Protein AF-A0A370K0N0-F1 (afdb_monomer_lite)

Secondary structure (DSSP, 8-state):
--------------SS------TT---EEEEEEEEEEETTEEEEEEEEEEPTTPPPEEEEEEEESSS--EEEEEEEPP--TTS-TTTS--EEEEEEESS---SEEEEEEEEEETT--EEEEEEEEEEEEE-

Foldseek 3Di:
DDDDDDDDDDDDDDDDDPPPPPPFWFAWDKAWDDWAADPQEIKFKIKIFTFEQGAWWWFQWFDKDPDDIDGFTDTQHHHYPPDDRVRGDIDMTMDGDNYPPPKIWTQWTWIAGPVGDIDIGGDPDTHTRDD

Structure (mmCIF, N/CA/C/O backbone):
data_AF-A0A370K0N0-F1
#
_entry.id   AF-A0A370K0N0-F1
#
loop_
_atom_site.group_PDB
_atom_site.id
_atom_site.type_symbol
_atom_site.label_atom_id
_atom_site.label_alt_id
_atom_site.label_comp_id
_atom_site.label_asym_id
_atom_site.label_entity_id
_atom_site.label_seq_id
_atom_site.pdbx_PDB_ins_code
_atom_site.Cartn_x
_atom_site.Cartn_y
_atom_site.Cartn_z
_atom_site.occupancy
_atom_site.B_iso_or_equiv
_atom_site.auth_seq_id
_atom_site.auth_comp_id
_atom_site.auth_asym_id
_atom_site.auth_atom_id
_atom_site.pdbx_PDB_model_num
ATOM 1 N N . MET A 1 1 ? 42.669 -14.061 -37.998 1.00 47.19 1 MET A N 1
ATOM 2 C CA . MET A 1 1 ? 41.531 -13.118 -37.907 1.00 47.19 1 MET A CA 1
ATOM 3 C C . MET A 1 1 ? 40.237 -13.916 -37.769 1.00 47.19 1 MET A C 1
ATOM 5 O O . MET A 1 1 ? 39.821 -14.576 -38.711 1.00 47.19 1 MET A O 1
ATOM 9 N N . ARG A 1 2 ? 39.720 -13.989 -36.538 1.00 34.69 2 ARG A N 1
ATOM 10 C CA . ARG A 1 2 ? 38.525 -14.717 -36.043 1.00 34.69 2 ARG A CA 1
ATOM 11 C C . ARG A 1 2 ? 38.542 -14.438 -34.521 1.00 34.69 2 ARG A C 1
ATOM 13 O O . ARG A 1 2 ? 39.624 -14.527 -33.961 1.00 34.69 2 ARG A O 1
ATOM 20 N N . LYS A 1 3 ? 37.497 -14.077 -33.778 1.00 36.47 3 LYS A N 1
ATOM 21 C CA . LYS A 1 3 ? 36.042 -14.181 -33.919 1.00 36.47 3 LYS A CA 1
ATOM 22 C C . LYS A 1 3 ? 35.394 -13.000 -33.172 1.00 36.47 3 LYS A C 1
ATOM 24 O O . LYS A 1 3 ? 35.907 -12.580 -32.142 1.00 36.47 3 LYS A O 1
ATOM 29 N N . LEU A 1 4 ? 34.254 -12.539 -33.683 1.00 48.91 4 LEU A N 1
ATOM 30 C CA . LEU A 1 4 ? 33.235 -11.794 -32.943 1.00 48.91 4 LEU A CA 1
ATOM 31 C C . LEU A 1 4 ? 32.845 -12.610 -31.695 1.00 48.91 4 LEU A C 1
ATOM 33 O O . LEU A 1 4 ? 32.495 -13.782 -31.847 1.00 48.91 4 LEU A O 1
ATOM 37 N N . VAL A 1 5 ? 32.900 -12.032 -30.493 1.00 39.41 5 VAL A N 1
ATOM 38 C CA . VAL A 1 5 ? 32.314 -12.646 -29.290 1.00 39.41 5 VAL A CA 1
ATOM 39 C C . VAL A 1 5 ? 31.590 -11.568 -28.490 1.00 39.41 5 VAL A C 1
ATOM 41 O O . VAL A 1 5 ? 32.185 -10.841 -27.703 1.00 39.41 5 VAL A O 1
ATOM 44 N N . LEU A 1 6 ? 30.285 -11.478 -28.740 1.00 45.25 6 LEU A N 1
ATOM 45 C CA . LEU A 1 6 ? 29.301 -10.977 -27.789 1.00 45.25 6 LEU A CA 1
ATOM 46 C C . LEU A 1 6 ? 28.948 -12.145 -26.847 1.00 45.25 6 LEU A C 1
ATOM 48 O O . LEU A 1 6 ? 28.667 -13.241 -27.340 1.00 45.25 6 LEU A O 1
ATOM 52 N N . PRO A 1 7 ? 28.934 -11.928 -25.526 1.00 47.03 7 PRO A N 1
ATOM 53 C CA . PRO A 1 7 ? 27.857 -12.464 -24.689 1.00 47.03 7 PRO A CA 1
ATOM 54 C C . PRO A 1 7 ? 27.370 -11.360 -23.727 1.00 47.03 7 PRO A C 1
ATOM 56 O O . PRO A 1 7 ? 28.162 -10.680 -23.088 1.00 47.03 7 PRO A O 1
ATOM 59 N N . VAL A 1 8 ? 26.094 -10.973 -23.732 1.00 40.56 8 VAL A N 1
ATOM 60 C CA . VAL A 1 8 ? 24.978 -11.672 -23.070 1.00 40.56 8 VAL A CA 1
ATOM 61 C C . VAL A 1 8 ? 25.266 -11.925 -21.582 1.00 40.56 8 VAL A C 1
ATOM 63 O O . VAL A 1 8 ? 25.986 -12.847 -21.229 1.00 40.56 8 VAL A O 1
ATOM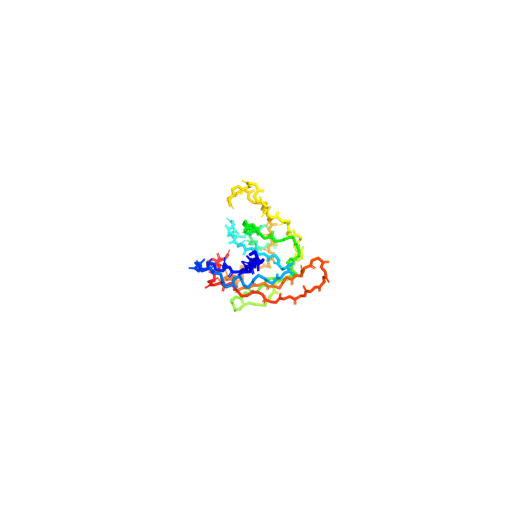 66 N N . LEU A 1 9 ? 24.591 -11.116 -20.756 1.00 44.44 9 LEU A N 1
ATOM 67 C CA . LEU A 1 9 ? 23.957 -11.502 -19.491 1.00 44.44 9 LEU A CA 1
ATOM 68 C C . LEU A 1 9 ? 24.867 -11.936 -18.320 1.00 44.44 9 LEU A C 1
ATOM 70 O O . LEU A 1 9 ? 25.224 -13.097 -18.166 1.00 44.44 9 LEU A O 1
ATOM 74 N N . ALA A 1 10 ? 25.083 -11.002 -17.397 1.00 42.78 10 ALA A N 1
ATOM 75 C CA . ALA A 1 10 ? 25.268 -11.267 -15.969 1.00 42.78 10 ALA A CA 1
ATOM 76 C C . ALA A 1 10 ? 24.500 -10.141 -15.251 1.00 42.78 10 ALA A C 1
ATOM 78 O O . ALA A 1 10 ? 24.944 -9.000 -15.253 1.00 42.78 10 ALA A O 1
ATOM 79 N N . ILE A 1 11 ? 23.234 -10.297 -14.843 1.00 47.62 11 ILE A N 1
ATOM 80 C CA . ILE A 1 11 ? 22.757 -11.145 -13.736 1.00 47.62 11 ILE A CA 1
ATOM 81 C C . ILE A 1 11 ? 23.831 -11.272 -12.655 1.00 47.62 11 ILE A C 1
ATOM 83 O O . ILE A 1 11 ? 24.513 -12.281 -12.522 1.00 47.62 11 ILE A O 1
ATOM 87 N N . VAL A 1 12 ? 23.959 -10.194 -11.892 1.00 46.22 12 VAL A N 1
ATOM 88 C CA . VAL A 1 12 ? 24.478 -10.201 -10.525 1.00 46.22 12 VAL A CA 1
ATOM 89 C C . VAL A 1 12 ? 23.247 -9.856 -9.674 1.00 46.22 12 VAL A C 1
ATOM 91 O O . VAL A 1 12 ? 22.763 -8.732 -9.727 1.00 46.22 12 VAL A O 1
ATOM 94 N N . LEU A 1 13 ? 22.485 -10.853 -9.203 1.00 36.78 13 LEU A N 1
ATOM 95 C CA . LEU A 1 13 ? 22.615 -11.435 -7.855 1.00 36.78 13 LEU A CA 1
ATOM 96 C C . LEU A 1 13 ? 22.675 -10.305 -6.814 1.00 36.78 13 LEU A C 1
ATOM 98 O O . LEU A 1 13 ? 23.681 -9.628 -6.684 1.00 36.78 13 LEU A O 1
ATOM 102 N N . GLY A 1 14 ? 21.614 -9.991 -6.085 1.00 42.44 14 GLY A N 1
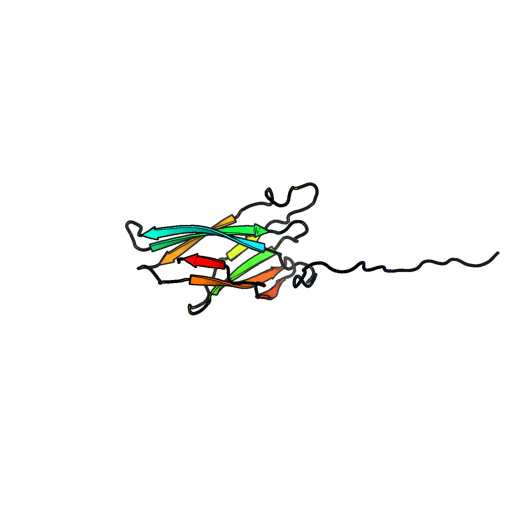ATOM 103 C CA . GLY A 1 14 ? 20.856 -10.933 -5.275 1.00 42.44 14 GLY A CA 1
ATOM 104 C C . GLY A 1 14 ? 20.760 -10.325 -3.881 1.00 42.44 14 GLY A C 1
ATOM 105 O O . GLY A 1 14 ? 21.542 -10.646 -2.996 1.00 42.44 14 GLY A O 1
ATOM 106 N N . GLY A 1 15 ? 19.827 -9.393 -3.717 1.00 31.48 15 GLY A N 1
ATOM 107 C CA . GLY A 1 15 ? 19.537 -8.753 -2.443 1.00 31.48 15 GLY A CA 1
ATOM 108 C C . GLY A 1 15 ? 18.086 -8.304 -2.441 1.00 31.48 15 GLY A C 1
ATOM 109 O O . GLY A 1 15 ? 17.772 -7.236 -2.946 1.00 31.48 15 GLY A O 1
ATOM 110 N N . CYS A 1 16 ? 17.208 -9.154 -1.909 1.00 38.94 16 CYS A N 1
ATOM 111 C CA . CYS A 1 16 ? 15.831 -8.822 -1.537 1.00 38.94 16 CYS A CA 1
ATOM 112 C C . CYS A 1 16 ? 14.942 -8.289 -2.677 1.00 38.94 16 CYS A C 1
ATOM 114 O O . CYS A 1 16 ? 14.580 -7.117 -2.705 1.00 38.94 16 CYS A O 1
ATOM 116 N N . SER A 1 17 ? 14.509 -9.142 -3.605 1.00 38.78 17 SER A N 1
ATOM 117 C CA . SER A 1 17 ? 13.400 -8.786 -4.500 1.00 38.78 17 SER A CA 1
ATOM 118 C C . SER A 1 17 ? 12.478 -9.975 -4.727 1.00 38.78 17 SER A C 1
ATOM 120 O O . SER A 1 17 ? 12.582 -10.694 -5.710 1.00 38.78 17 SER A O 1
ATOM 122 N N . ASN A 1 18 ? 11.505 -10.121 -3.823 1.00 37.53 18 ASN A N 1
ATOM 123 C CA . ASN A 1 18 ? 10.206 -10.698 -4.187 1.00 37.53 18 ASN A CA 1
ATOM 124 C C . ASN A 1 18 ? 9.436 -9.778 -5.164 1.00 37.53 18 ASN A C 1
ATOM 126 O O . ASN A 1 18 ? 8.356 -10.131 -5.624 1.00 37.53 18 ASN A O 1
ATOM 130 N N . PHE A 1 19 ? 10.005 -8.620 -5.522 1.00 45.09 19 PHE A N 1
ATOM 131 C CA . PHE A 1 19 ? 9.704 -7.925 -6.763 1.00 45.09 19 PHE A CA 1
ATOM 132 C C . PHE A 1 19 ? 10.258 -8.742 -7.925 1.00 45.09 19 PHE A C 1
ATOM 134 O O . PHE A 1 19 ? 11.339 -8.479 -8.448 1.00 45.09 19 PHE A O 1
ATOM 141 N N . VAL A 1 20 ? 9.495 -9.754 -8.339 1.00 44.06 20 VAL A N 1
ATOM 142 C CA . VAL A 1 20 ? 9.513 -10.167 -9.742 1.00 44.06 20 VAL A CA 1
ATOM 143 C C . VAL A 1 20 ? 9.455 -8.866 -10.538 1.00 44.06 20 VAL A C 1
ATOM 145 O O . VAL A 1 20 ? 8.584 -8.035 -10.277 1.00 44.06 20 VAL A O 1
ATOM 148 N N . ALA A 1 21 ? 10.416 -8.645 -11.433 1.00 45.62 21 ALA A N 1
ATOM 149 C CA . ALA A 1 21 ? 10.364 -7.572 -12.415 1.00 45.62 21 ALA A CA 1
ATOM 150 C C . ALA A 1 21 ? 9.195 -7.865 -13.373 1.00 45.62 21 ALA A C 1
ATOM 152 O O . ALA A 1 21 ? 9.391 -8.238 -14.526 1.00 45.62 21 ALA A O 1
ATOM 153 N N . ASP A 1 22 ? 7.970 -7.812 -12.853 1.00 53.53 22 ASP A N 1
ATOM 154 C CA . ASP A 1 22 ? 6.744 -8.025 -13.595 1.00 53.53 22 ASP A CA 1
ATOM 155 C C . ASP A 1 22 ? 6.526 -6.712 -14.340 1.00 53.53 22 ASP A C 1
ATOM 157 O O . ASP A 1 22 ? 6.189 -5.676 -13.758 1.00 53.53 22 ASP A O 1
ATOM 161 N N . ILE A 1 23 ? 6.908 -6.733 -15.615 1.00 63.22 23 ILE A N 1
ATOM 162 C CA . ILE A 1 23 ? 7.051 -5.552 -16.461 1.00 63.22 23 ILE A CA 1
ATOM 163 C C . ILE A 1 23 ? 5.750 -4.743 -16.404 1.00 63.22 23 ILE A C 1
ATOM 165 O O . ILE A 1 23 ? 4.715 -5.155 -16.923 1.00 63.22 23 ILE A O 1
ATOM 169 N N . GLY A 1 24 ? 5.823 -3.572 -15.769 1.00 78.19 24 GLY A N 1
ATOM 170 C CA . GLY A 1 24 ? 4.736 -2.599 -15.707 1.00 78.19 24 GLY A CA 1
ATOM 171 C C . GLY A 1 24 ? 3.840 -2.650 -14.466 1.00 78.19 24 GLY A C 1
ATOM 172 O O . GLY A 1 24 ? 2.966 -1.793 -14.370 1.00 78.19 24 GLY A O 1
ATOM 173 N N . ILE A 1 25 ? 4.017 -3.581 -13.521 1.00 92.44 25 ILE A N 1
ATOM 174 C CA . ILE A 1 25 ? 3.271 -3.541 -12.249 1.00 92.44 25 ILE A CA 1
ATOM 175 C C . ILE A 1 25 ? 3.997 -2.613 -11.264 1.00 92.44 25 ILE A C 1
ATOM 177 O O . ILE A 1 25 ? 5.187 -2.819 -11.019 1.00 92.44 25 ILE A O 1
ATOM 181 N N . PRO A 1 26 ? 3.325 -1.597 -10.692 1.00 92.62 26 PRO A N 1
ATOM 182 C CA . PRO A 1 26 ? 3.970 -0.663 -9.781 1.00 92.62 26 PRO A CA 1
ATOM 183 C C . PRO A 1 26 ? 4.390 -1.343 -8.475 1.00 92.62 26 PRO A C 1
ATOM 185 O O . PRO A 1 26 ? 3.602 -2.032 -7.823 1.00 92.62 26 PRO A O 1
ATOM 188 N N . SER A 1 27 ? 5.628 -1.075 -8.074 1.00 93.19 27 SER A N 1
ATOM 189 C CA . SER A 1 27 ? 6.227 -1.466 -6.808 1.00 93.19 27 SER A CA 1
ATOM 190 C C . SER A 1 27 ? 5.979 -0.410 -5.752 1.00 93.19 27 SER A C 1
ATOM 192 O O . SER A 1 27 ? 6.548 0.672 -5.856 1.00 93.19 27 SER A O 1
ATOM 194 N N . VAL A 1 28 ? 5.229 -0.709 -4.690 1.00 95.38 28 VAL A N 1
ATOM 195 C CA . VAL A 1 28 ? 4.981 0.281 -3.627 1.00 95.38 28 VAL A CA 1
ATOM 196 C C . VAL A 1 28 ? 5.294 -0.208 -2.221 1.00 95.38 28 VAL A C 1
ATOM 198 O O . VAL A 1 28 ? 5.210 -1.400 -1.921 1.00 95.38 28 VAL A O 1
ATOM 201 N N . ARG A 1 29 ? 5.581 0.757 -1.348 1.00 95.12 29 ARG A N 1
ATOM 202 C CA . ARG A 1 29 ? 5.502 0.633 0.108 1.00 95.12 29 ARG A CA 1
ATOM 203 C C . ARG A 1 29 ? 4.324 1.439 0.643 1.00 95.12 29 ARG A C 1
ATOM 205 O O . ARG A 1 29 ? 3.945 2.457 0.060 1.00 95.12 29 ARG A O 1
ATOM 212 N N . PHE A 1 30 ? 3.790 0.986 1.770 1.00 96.88 30 PHE A N 1
ATOM 213 C CA . PHE A 1 30 ? 2.731 1.664 2.508 1.00 96.88 30 PHE A CA 1
ATOM 214 C C . PHE A 1 30 ? 3.314 2.246 3.792 1.00 96.88 30 PHE A C 1
ATOM 216 O O . PHE A 1 30 ? 4.011 1.536 4.516 1.00 96.88 30 PHE A O 1
ATOM 223 N N . ASN A 1 31 ? 3.025 3.514 4.076 1.00 96.00 31 ASN A N 1
ATOM 224 C CA . ASN A 1 31 ? 3.457 4.179 5.303 1.00 96.00 31 ASN A CA 1
ATOM 225 C C . ASN A 1 31 ? 2.213 4.630 6.084 1.00 96.00 31 ASN A C 1
ATOM 227 O O . ASN A 1 31 ? 1.482 5.489 5.588 1.00 96.00 31 ASN A O 1
ATOM 231 N N . PRO A 1 32 ? 1.937 4.074 7.272 1.00 96.38 32 PRO A N 1
ATOM 232 C CA . PRO A 1 32 ? 0.868 4.569 8.135 1.00 96.38 32 PRO A CA 1
ATOM 233 C C . PRO A 1 32 ? 1.115 6.036 8.503 1.00 96.38 32 PRO A C 1
ATOM 235 O O . PRO A 1 32 ? 2.252 6.411 8.789 1.00 96.38 32 PRO A O 1
ATOM 238 N N . VAL A 1 33 ? 0.065 6.858 8.501 1.00 97.50 33 VAL A N 1
ATOM 239 C CA . VAL A 1 33 ? 0.148 8.279 8.883 1.00 97.50 33 VAL A CA 1
ATOM 240 C C . VAL A 1 33 ? -0.619 8.519 10.174 1.00 97.50 33 VAL A C 1
ATOM 242 O O . VAL A 1 33 ? -0.054 9.011 11.147 1.00 97.50 33 VAL A O 1
ATOM 245 N N . SER A 1 34 ? -1.901 8.162 10.195 1.00 97.38 34 SER A N 1
ATOM 246 C CA . SER A 1 34 ? -2.755 8.330 11.367 1.00 97.38 34 SER A CA 1
ATOM 247 C C . SER A 1 34 ? -3.938 7.369 11.329 1.00 97.38 34 SER A C 1
ATOM 249 O O . SER A 1 34 ? -4.372 6.932 10.268 1.00 97.38 34 SER A O 1
ATOM 251 N N . ALA A 1 35 ? -4.471 7.055 12.503 1.00 96.75 35 ALA A N 1
ATOM 252 C CA . ALA A 1 35 ? -5.725 6.340 12.666 1.00 96.75 35 ALA A CA 1
ATOM 253 C C . ALA A 1 35 ? -6.449 6.931 13.876 1.00 96.75 35 ALA A C 1
ATOM 255 O O . ALA A 1 35 ? -5.829 7.139 14.924 1.00 96.75 35 ALA A O 1
ATOM 256 N N . GLY A 1 36 ? -7.730 7.260 13.739 1.00 96.62 36 GLY A N 1
ATOM 257 C CA . GLY A 1 36 ? -8.450 7.889 14.837 1.00 96.62 36 GLY A CA 1
ATOM 258 C C . GLY A 1 36 ? -9.916 8.205 14.562 1.00 96.62 36 GLY A C 1
ATOM 259 O O . GLY A 1 36 ? -10.376 8.147 13.420 1.00 96.62 36 GLY A O 1
ATOM 260 N N . PRO A 1 37 ? -10.665 8.540 15.627 1.00 96.19 37 PRO A N 1
ATOM 261 C CA . PRO A 1 37 ? -12.049 8.963 15.503 1.00 96.19 37 PRO A CA 1
ATOM 262 C C . PRO A 1 37 ? -12.151 10.322 14.801 1.00 96.19 37 PRO A C 1
ATOM 264 O O . PRO A 1 37 ? -11.311 11.204 14.988 1.00 96.19 37 PRO A O 1
ATOM 267 N N . THR A 1 38 ? -13.230 10.505 14.049 1.00 95.75 38 THR A N 1
ATOM 268 C CA . THR A 1 38 ? -13.625 11.779 13.440 1.00 95.75 38 THR A CA 1
ATOM 269 C C . THR A 1 38 ? -15.014 12.186 13.925 1.00 95.75 38 THR A C 1
ATOM 271 O O . THR A 1 38 ? -15.663 11.463 14.681 1.00 95.75 38 THR A O 1
ATOM 274 N N . SER A 1 39 ? -15.503 13.350 13.495 1.00 92.69 39 SER A N 1
ATOM 275 C CA . SER A 1 39 ? -16.862 13.804 13.823 1.00 92.69 39 SER A CA 1
ATOM 276 C C . SER A 1 39 ? -17.967 12.898 13.262 1.00 92.69 39 SER A C 1
ATOM 278 O O . SER A 1 39 ? -19.097 12.964 13.741 1.00 92.69 39 SER A O 1
ATOM 280 N N . SER A 1 40 ? -17.659 12.068 12.262 1.00 91.00 40 SER A N 1
ATOM 281 C CA . SER A 1 40 ? -18.616 11.219 11.541 1.00 91.00 40 SER A CA 1
ATOM 282 C C . SER A 1 40 ? -18.290 9.722 11.586 1.00 91.00 40 SER A C 1
ATOM 284 O O . SER A 1 40 ? -19.016 8.935 10.980 1.00 91.00 40 SER A O 1
ATOM 286 N N . GLY A 1 41 ? -17.234 9.308 12.293 1.00 95.06 41 GLY A N 1
ATOM 287 C CA . GLY A 1 41 ? -16.846 7.902 12.377 1.00 95.06 41 GLY A CA 1
ATOM 288 C C . GLY A 1 41 ? -15.384 7.712 12.763 1.00 95.06 41 GLY A C 1
ATOM 289 O O . GLY A 1 41 ? -14.928 8.206 13.794 1.00 95.06 41 GLY A O 1
ATOM 290 N N . TYR A 1 42 ? -14.658 6.955 11.946 1.00 96.38 42 TYR A N 1
ATOM 291 C CA . TYR A 1 42 ? -13.253 6.630 12.153 1.00 96.38 42 TYR A CA 1
ATOM 292 C C . TYR A 1 42 ? -12.496 6.679 10.826 1.00 96.38 42 TYR A C 1
ATOM 294 O O . TYR A 1 42 ? -12.977 6.163 9.815 1.00 96.38 42 TYR A O 1
ATOM 302 N N . GLU A 1 43 ? -11.311 7.279 10.829 1.00 96.69 43 GLU A N 1
ATOM 303 C CA . GLU A 1 43 ? -10.457 7.401 9.650 1.00 96.69 43 GLU A CA 1
ATOM 304 C C . GLU A 1 43 ? -9.108 6.736 9.874 1.00 96.69 43 GLU A C 1
ATOM 306 O O . GLU A 1 43 ? -8.513 6.837 10.948 1.00 96.69 43 GLU A O 1
ATOM 311 N N . ILE A 1 44 ? -8.618 6.080 8.826 1.00 96.50 44 ILE A N 1
ATOM 312 C CA . ILE A 1 44 ? -7.253 5.566 8.745 1.00 96.50 44 ILE A CA 1
ATOM 313 C C . ILE A 1 44 ? -6.597 6.190 7.521 1.00 96.50 44 ILE A C 1
ATOM 315 O O . ILE A 1 44 ? -7.060 5.998 6.395 1.00 96.50 44 ILE A O 1
ATOM 319 N N . VAL A 1 45 ? -5.508 6.917 7.744 1.00 97.25 45 VAL A N 1
ATOM 320 C CA . VAL A 1 45 ? -4.722 7.598 6.722 1.00 97.25 45 VAL A CA 1
ATOM 321 C C . VAL A 1 45 ? -3.377 6.900 6.570 1.00 97.25 45 VAL A C 1
ATOM 323 O O . VAL A 1 45 ? -2.656 6.665 7.543 1.00 97.25 45 VAL A O 1
ATOM 326 N N . PHE A 1 46 ? -3.011 6.601 5.330 1.00 97.06 46 PHE A N 1
ATOM 327 C CA . PHE A 1 46 ? -1.702 6.063 4.982 1.00 97.06 46 PHE A CA 1
ATOM 328 C C . PHE A 1 46 ? -1.213 6.637 3.653 1.00 97.06 46 PHE A C 1
ATOM 330 O O . PHE A 1 46 ? -1.989 7.117 2.827 1.00 97.06 46 PHE A O 1
ATOM 337 N N . GLU A 1 47 ? 0.092 6.577 3.432 1.00 97.44 47 GLU A N 1
ATOM 338 C CA . GLU A 1 47 ? 0.725 6.939 2.172 1.00 97.44 47 GLU A CA 1
ATOM 339 C C . GLU A 1 47 ? 1.082 5.692 1.375 1.00 97.44 47 GLU A C 1
ATOM 341 O O . GLU A 1 47 ? 1.561 4.695 1.915 1.00 97.44 47 GLU A O 1
ATOM 346 N N . ILE A 1 48 ? 0.912 5.793 0.066 1.00 97.31 48 ILE A N 1
ATOM 347 C CA . ILE A 1 48 ? 1.449 4.869 -0.920 1.00 97.31 48 ILE A CA 1
ATOM 348 C C . ILE A 1 48 ? 2.636 5.563 -1.574 1.00 97.31 48 ILE A C 1
ATOM 350 O O . ILE A 1 48 ? 2.493 6.672 -2.092 1.00 97.31 48 ILE A O 1
ATOM 354 N N . GLN A 1 49 ? 3.794 4.913 -1.567 1.00 96.31 49 GLN A N 1
ATOM 355 C CA . GLN A 1 49 ? 5.002 5.453 -2.178 1.00 96.31 49 GLN A CA 1
ATOM 356 C C . GLN A 1 49 ? 5.651 4.397 -3.079 1.00 96.31 49 GLN A C 1
ATOM 358 O O . GLN A 1 49 ? 5.910 3.288 -2.604 1.00 96.31 49 GLN A O 1
ATOM 363 N N . PRO A 1 50 ? 5.927 4.702 -4.359 1.00 95.62 50 PRO A N 1
ATOM 364 C CA . PRO A 1 50 ? 6.630 3.786 -5.231 1.00 95.62 50 PRO A CA 1
ATOM 365 C C . PRO A 1 50 ? 8.081 3.606 -4.780 1.00 95.62 50 PRO A C 1
ATOM 367 O O . PRO A 1 50 ? 8.708 4.529 -4.256 1.00 95.62 50 PRO A O 1
ATOM 370 N N . TYR A 1 51 ? 8.625 2.411 -4.988 1.00 93.81 51 TYR A N 1
ATOM 371 C CA . TYR A 1 51 ? 10.060 2.177 -4.848 1.00 93.81 51 TYR A CA 1
ATOM 372 C C . TYR A 1 51 ? 10.825 2.826 -6.008 1.00 93.81 51 TYR A C 1
ATOM 374 O O . TYR A 1 51 ? 10.299 2.974 -7.111 1.00 93.81 51 TYR A O 1
ATOM 382 N N . LEU A 1 52 ? 12.091 3.179 -5.777 1.00 91.56 52 LEU A N 1
ATOM 383 C CA . LEU A 1 52 ? 12.977 3.634 -6.847 1.00 91.56 52 LEU A CA 1
ATOM 384 C C . LEU A 1 52 ? 13.108 2.541 -7.922 1.00 91.56 52 LEU A C 1
ATOM 386 O O . LEU A 1 52 ? 13.349 1.379 -7.602 1.00 91.56 52 LEU A O 1
ATOM 390 N N . GLY A 1 53 ? 12.942 2.920 -9.186 1.00 89.50 53 GLY A N 1
ATOM 391 C CA . GLY A 1 53 ? 12.874 2.014 -10.333 1.00 89.50 53 GLY A CA 1
ATOM 392 C C . GLY A 1 53 ? 11.487 1.412 -10.587 1.00 89.50 53 GLY A C 1
ATOM 393 O O . GLY A 1 53 ? 11.332 0.662 -11.547 1.00 89.50 53 GLY A O 1
ATOM 394 N N . SER A 1 54 ? 10.478 1.725 -9.764 1.00 91.00 54 SER A N 1
ATOM 395 C CA . SER A 1 54 ? 9.103 1.279 -10.004 1.00 91.00 54 SER A CA 1
ATOM 396 C C . SER A 1 54 ? 8.540 1.915 -11.277 1.00 91.00 54 SER A C 1
ATOM 398 O O . SER A 1 54 ? 8.617 3.143 -11.414 1.00 91.00 54 SER A O 1
ATOM 400 N N . PRO A 1 55 ? 7.886 1.131 -12.156 1.00 91.00 55 PRO A N 1
ATOM 401 C CA . PRO A 1 55 ? 7.089 1.694 -13.235 1.00 91.00 55 PRO A CA 1
ATOM 402 C C . PRO A 1 55 ? 5.849 2.401 -12.671 1.00 91.00 55 PRO A C 1
ATOM 404 O O . PRO A 1 55 ? 5.474 2.218 -11.506 1.00 91.00 55 PRO A O 1
ATOM 407 N N . SER A 1 56 ? 5.196 3.189 -13.519 1.00 93.12 56 SER A N 1
ATOM 408 C CA . SER A 1 56 ? 3.875 3.745 -13.240 1.00 93.12 56 SER A CA 1
ATOM 409 C C . SER A 1 56 ? 2.766 2.708 -13.452 1.00 93.12 56 SER A C 1
ATOM 411 O O . SER A 1 56 ? 2.914 1.741 -14.204 1.00 93.12 56 SER A O 1
ATOM 413 N N . GLY A 1 57 ? 1.631 2.911 -12.787 1.00 94.50 57 GLY A N 1
ATOM 414 C CA . GLY A 1 57 ? 0.463 2.041 -12.902 1.00 94.50 57 GLY A CA 1
ATOM 415 C C . GLY A 1 57 ? -0.666 2.478 -11.981 1.00 94.50 57 GLY A C 1
ATOM 416 O O . GLY A 1 57 ? -0.751 3.641 -11.590 1.00 94.50 57 GLY A O 1
ATOM 417 N N . MET A 1 58 ? -1.538 1.546 -11.615 1.00 95.50 58 MET A N 1
ATOM 418 C CA . MET A 1 58 ? -2.653 1.797 -10.711 1.00 95.50 58 MET A CA 1
ATOM 419 C C . MET A 1 58 ? -2.737 0.720 -9.634 1.00 95.50 58 MET A C 1
ATOM 421 O O . MET A 1 58 ? -2.627 -0.463 -9.928 1.00 95.50 58 MET A O 1
ATOM 425 N N . ILE A 1 59 ? -2.989 1.109 -8.389 1.00 96.75 59 ILE A N 1
ATOM 426 C CA . ILE A 1 59 ? -3.440 0.200 -7.335 1.00 96.75 59 ILE A CA 1
ATOM 427 C C . ILE A 1 59 ? -4.958 0.246 -7.308 1.00 96.75 59 ILE A C 1
ATOM 429 O O . ILE A 1 59 ? -5.563 1.273 -7.005 1.00 96.75 59 ILE A O 1
ATOM 433 N N . LEU A 1 60 ? -5.576 -0.882 -7.623 1.00 96.94 60 LEU A N 1
ATOM 434 C CA . LEU A 1 60 ? -7.024 -1.027 -7.640 1.00 96.94 60 LEU A CA 1
ATOM 435 C C . LEU A 1 60 ? -7.556 -1.249 -6.225 1.00 96.94 60 LEU A C 1
ATOM 437 O O . LEU A 1 60 ? -8.555 -0.650 -5.831 1.00 96.94 60 LEU A O 1
ATOM 441 N N . GLN A 1 61 ? -6.859 -2.076 -5.447 1.00 97.12 61 GLN A N 1
ATOM 442 C CA . GLN A 1 61 ? -7.322 -2.567 -4.153 1.00 97.12 61 GLN A CA 1
ATOM 443 C C . GLN A 1 61 ? -6.147 -2.832 -3.212 1.00 97.12 61 GLN A C 1
ATOM 445 O O . GLN A 1 61 ? -5.072 -3.220 -3.662 1.00 97.12 61 GLN A O 1
ATOM 450 N N . VAL A 1 62 ? -6.373 -2.691 -1.909 1.00 97.19 62 VAL A N 1
ATOM 451 C CA . VAL A 1 62 ? -5.486 -3.191 -0.849 1.00 97.19 62 VAL A CA 1
ATOM 452 C C . VAL A 1 62 ? -6.141 -4.365 -0.129 1.00 97.19 62 VAL A C 1
ATOM 454 O O . VAL A 1 62 ? -7.349 -4.369 0.111 1.00 97.19 62 VAL A O 1
ATOM 457 N N . ASN A 1 63 ? -5.339 -5.369 0.202 1.00 97.06 63 ASN A N 1
ATOM 458 C CA . ASN A 1 63 ? -5.765 -6.569 0.911 1.00 97.06 63 ASN A CA 1
ATOM 459 C C . ASN A 1 63 ? -5.328 -6.459 2.372 1.00 97.06 63 ASN A C 1
ATOM 461 O O . ASN A 1 63 ? -4.170 -6.121 2.639 1.00 97.06 63 ASN A O 1
ATOM 465 N N . PHE A 1 64 ? -6.222 -6.787 3.305 1.00 96.00 64 PHE A N 1
ATOM 466 C CA . PHE A 1 64 ? -5.942 -6.717 4.738 1.00 96.00 64 PHE A CA 1
ATOM 467 C C . PHE A 1 64 ? -5.840 -8.094 5.391 1.00 96.00 64 PHE A C 1
ATOM 469 O O . PHE A 1 64 ? -6.402 -9.078 4.907 1.00 96.00 64 PHE A O 1
ATOM 476 N N . SER A 1 65 ? -5.170 -8.153 6.539 1.00 90.81 65 SER A N 1
ATOM 477 C CA . SER A 1 65 ? -5.263 -9.288 7.455 1.00 90.81 65 SER A CA 1
ATOM 478 C C . SER A 1 65 ? -6.599 -9.239 8.206 1.00 90.81 65 SER A C 1
ATOM 480 O O . SER A 1 65 ? -6.795 -8.375 9.055 1.00 90.81 65 SER A O 1
ATOM 482 N N . GLY A 1 66 ? -7.516 -10.163 7.915 1.00 76.00 66 GLY A N 1
ATOM 483 C CA . GLY A 1 66 ? -8.740 -10.348 8.711 1.00 76.00 66 GLY A CA 1
ATOM 484 C C . GLY A 1 66 ? -9.892 -9.373 8.434 1.00 76.00 66 GLY A C 1
ATOM 485 O O . GLY A 1 66 ? -10.913 -9.460 9.106 1.00 76.00 66 GLY A O 1
ATOM 486 N N . ALA A 1 67 ? -9.773 -8.500 7.430 1.00 87.94 67 ALA A N 1
ATOM 487 C CA . ALA A 1 67 ? -10.853 -7.626 6.973 1.00 87.94 67 ALA A CA 1
ATOM 488 C C . ALA A 1 67 ? -11.061 -7.742 5.452 1.00 87.94 67 ALA A C 1
ATOM 490 O O . ALA A 1 67 ? -10.120 -8.100 4.733 1.00 87.94 67 ALA A O 1
ATOM 491 N N . PRO A 1 68 ? -12.271 -7.438 4.940 1.00 91.19 68 PRO A N 1
ATOM 492 C CA . PRO A 1 68 ? -12.515 -7.391 3.505 1.00 91.19 68 PRO A CA 1
ATOM 493 C C . PRO A 1 68 ? -11.574 -6.393 2.818 1.00 91.19 68 PRO A C 1
ATOM 495 O O . PRO A 1 68 ? -11.326 -5.325 3.377 1.00 91.19 68 PRO A O 1
ATOM 498 N N . PRO A 1 69 ? -11.068 -6.694 1.612 1.00 93.44 69 PRO A N 1
ATOM 499 C CA . PRO A 1 69 ? -10.225 -5.761 0.877 1.00 93.44 69 PRO A CA 1
ATOM 500 C C . PRO A 1 69 ? -10.911 -4.414 0.621 1.00 93.44 69 PRO A C 1
ATOM 502 O O . PRO A 1 69 ? -12.125 -4.358 0.430 1.00 93.44 69 PRO A O 1
ATOM 505 N N . ALA A 1 70 ? -10.126 -3.339 0.544 1.00 94.19 70 ALA A N 1
ATOM 506 C CA . ALA A 1 70 ? -10.632 -2.012 0.198 1.00 94.19 70 ALA A CA 1
ATOM 507 C C . ALA A 1 70 ? -10.201 -1.616 -1.213 1.00 94.19 70 ALA A C 1
ATOM 509 O O . ALA A 1 70 ? -9.011 -1.621 -1.537 1.00 94.19 70 ALA A O 1
ATOM 510 N N . SER A 1 71 ? -11.162 -1.223 -2.046 1.00 94.62 71 SER A N 1
ATOM 511 C CA . SER A 1 71 ? -10.874 -0.573 -3.322 1.00 94.62 71 SER A CA 1
ATOM 512 C C . SER A 1 71 ? -10.319 0.827 -3.069 1.00 94.62 71 SER A C 1
ATOM 514 O O . SER A 1 71 ? -10.936 1.628 -2.373 1.00 94.62 71 SER A O 1
ATOM 516 N N . ILE A 1 72 ? -9.148 1.120 -3.633 1.00 90.19 72 ILE A N 1
ATOM 517 C CA . ILE A 1 72 ? -8.457 2.400 -3.437 1.00 90.19 72 ILE A CA 1
ATOM 518 C C . ILE A 1 72 ? -8.478 3.240 -4.714 1.00 90.19 72 ILE A C 1
ATOM 520 O O . ILE A 1 72 ? -8.644 4.455 -4.627 1.00 90.19 72 ILE A O 1
ATOM 524 N N . GLY A 1 73 ? -8.284 2.624 -5.888 1.00 91.06 73 GLY A N 1
ATOM 525 C CA . GLY A 1 73 ? -8.190 3.341 -7.165 1.00 91.06 73 GLY A CA 1
ATOM 526 C C . GLY A 1 73 ? -7.120 4.442 -7.145 1.00 91.06 73 GLY A C 1
ATOM 527 O O . GLY A 1 73 ? -7.434 5.634 -7.204 1.00 91.06 73 GLY A O 1
ATOM 528 N N . ALA A 1 74 ? -5.850 4.061 -6.998 1.00 92.94 74 ALA A N 1
ATOM 529 C CA . ALA A 1 74 ? -4.725 4.988 -6.927 1.00 92.94 74 ALA A CA 1
ATOM 530 C C . ALA A 1 74 ? -3.786 4.882 -8.118 1.00 92.94 74 ALA A C 1
ATOM 532 O O . ALA A 1 74 ? -3.094 3.882 -8.257 1.00 92.94 74 ALA A O 1
ATOM 533 N N . SER A 1 75 ? -3.694 5.943 -8.921 1.00 94.44 75 SER A N 1
ATOM 534 C CA . SER A 1 75 ? -2.621 6.091 -9.906 1.00 94.44 75 SER A CA 1
ATOM 535 C C . SER A 1 75 ? -1.289 6.278 -9.188 1.00 94.44 75 SER A C 1
ATOM 537 O O . SER A 1 75 ? -1.126 7.233 -8.429 1.00 94.44 75 SER A O 1
ATOM 539 N N . VAL A 1 76 ? -0.353 5.367 -9.428 1.00 95.19 76 VAL A N 1
ATOM 540 C CA . VAL A 1 76 ? 1.003 5.387 -8.885 1.00 95.19 76 VAL A CA 1
ATOM 541 C C . VAL A 1 76 ? 1.940 5.908 -9.976 1.00 95.19 76 VAL A C 1
ATOM 543 O O . VAL A 1 76 ? 2.041 5.268 -11.027 1.00 95.19 76 VAL A O 1
ATOM 546 N N . PRO A 1 77 ? 2.604 7.061 -9.779 1.00 93.19 77 PRO A N 1
ATOM 547 C CA . PRO A 1 77 ? 3.596 7.547 -10.724 1.00 93.19 77 PRO A CA 1
ATOM 548 C C . PRO A 1 77 ? 4.852 6.675 -10.668 1.00 93.19 77 PRO A C 1
ATOM 550 O O . PRO A 1 77 ? 5.107 5.969 -9.693 1.00 93.19 77 PRO A O 1
ATOM 553 N N . GLU A 1 78 ? 5.655 6.751 -11.720 1.00 90.44 78 GLU A N 1
ATOM 554 C CA . GLU A 1 78 ? 6.983 6.152 -11.705 1.00 90.44 78 GLU A CA 1
ATOM 555 C C . GLU A 1 78 ? 7.898 6.872 -10.703 1.00 90.44 78 GLU A C 1
ATOM 557 O O . GLU A 1 78 ? 7.717 8.057 -10.406 1.00 90.44 78 GLU A O 1
ATOM 562 N N . CYS A 1 79 ? 8.904 6.161 -10.194 1.00 90.88 79 CYS A N 1
ATOM 563 C CA . CYS A 1 79 ? 10.007 6.786 -9.470 1.00 90.88 79 CYS A CA 1
ATOM 564 C C . CYS A 1 79 ? 11.323 6.396 -10.130 1.00 90.88 79 CYS A C 1
ATOM 566 O O . CYS A 1 79 ? 11.775 5.262 -9.994 1.00 90.88 79 CYS A O 1
ATOM 568 N N . LEU A 1 80 ? 11.937 7.331 -10.851 1.00 88.94 80 LEU A N 1
ATOM 569 C CA . LEU A 1 80 ? 13.151 7.088 -11.626 1.00 88.94 80 LEU A CA 1
ATOM 570 C C . LEU A 1 80 ? 14.382 7.732 -10.971 1.00 88.94 80 LEU A C 1
ATOM 572 O O . LEU A 1 80 ? 14.257 8.768 -10.316 1.00 88.94 80 LEU A O 1
ATOM 576 N N . PRO A 1 81 ? 15.589 7.176 -11.175 1.00 85.75 81 PRO A N 1
ATOM 577 C CA . PRO A 1 81 ? 16.828 7.890 -10.890 1.00 85.75 81 PRO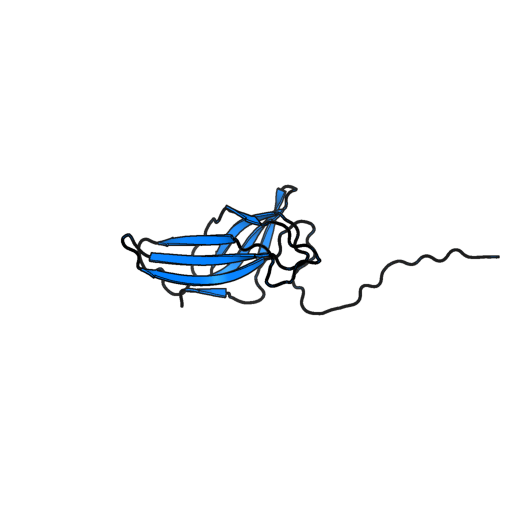 A CA 1
ATOM 578 C C . PRO A 1 81 ? 16.889 9.222 -11.663 1.00 85.75 81 PRO A C 1
ATOM 580 O O . PRO A 1 81 ? 16.421 9.281 -12.801 1.00 85.75 81 PRO A O 1
ATOM 583 N N . PRO A 1 82 ? 17.486 10.283 -11.092 1.00 91.94 82 PRO A N 1
ATOM 584 C CA . PRO A 1 82 ? 18.299 10.292 -9.873 1.00 91.94 82 PRO A CA 1
ATOM 585 C C . PRO A 1 82 ? 17.524 10.547 -8.561 1.00 91.94 82 PRO A C 1
ATOM 587 O O . PRO A 1 82 ? 18.154 10.889 -7.563 1.00 91.94 82 PRO A O 1
ATOM 590 N N . THR A 1 83 ? 16.193 10.397 -8.522 1.00 90.50 83 THR A N 1
ATOM 591 C CA . THR A 1 83 ? 15.387 10.635 -7.307 1.00 90.50 83 THR A CA 1
ATO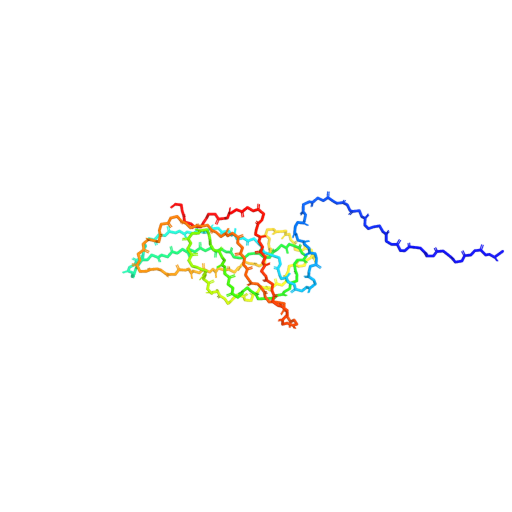M 592 C C . THR A 1 83 ? 15.868 9.781 -6.131 1.00 90.50 83 THR A C 1
ATOM 594 O O . THR A 1 83 ? 16.056 8.568 -6.263 1.00 90.50 83 THR A O 1
ATOM 597 N N . ALA A 1 84 ? 16.055 10.393 -4.958 1.00 89.81 84 ALA A N 1
ATOM 598 C CA . ALA A 1 84 ? 16.397 9.638 -3.761 1.00 89.81 84 ALA A CA 1
ATOM 599 C C . ALA A 1 84 ? 15.204 8.761 -3.331 1.00 89.81 84 ALA A C 1
ATOM 601 O O . ALA A 1 84 ? 14.056 9.192 -3.445 1.00 89.81 84 ALA A O 1
ATOM 602 N N . PRO A 1 85 ? 15.421 7.555 -2.771 1.00 83.75 85 PRO A N 1
ATOM 603 C CA . PRO A 1 85 ? 14.321 6.655 -2.416 1.00 83.75 85 PRO A CA 1
ATOM 604 C C . PRO A 1 85 ? 13.260 7.254 -1.482 1.00 83.75 85 PRO A C 1
ATOM 606 O O . PRO A 1 85 ? 12.120 6.799 -1.509 1.00 83.75 85 PRO A O 1
ATOM 609 N N . GLY A 1 86 ? 13.615 8.226 -0.633 1.00 88.44 86 GLY A N 1
ATOM 610 C CA . GLY A 1 86 ? 12.687 8.932 0.262 1.00 88.44 86 GLY A CA 1
ATOM 611 C C . GLY A 1 86 ? 11.815 9.981 -0.434 1.00 88.44 86 GLY A C 1
ATOM 612 O O . GLY A 1 86 ? 10.717 10.259 0.049 1.00 88.44 86 GLY A O 1
ATOM 613 N N . ASP A 1 87 ? 12.264 10.467 -1.591 1.00 93.06 87 ASP A N 1
ATOM 614 C CA . ASP A 1 87 ? 11.677 11.586 -2.335 1.00 93.06 87 ASP A CA 1
ATOM 615 C C . ASP A 1 87 ? 10.765 11.120 -3.480 1.00 93.06 87 ASP A C 1
ATOM 617 O O . ASP A 1 87 ? 10.193 11.936 -4.201 1.00 93.06 87 ASP A O 1
ATOM 621 N N . CYS A 1 88 ? 10.594 9.802 -3.654 1.00 94.12 88 CYS A N 1
ATOM 622 C CA . CYS A 1 88 ? 9.591 9.263 -4.569 1.00 94.12 88 CYS A CA 1
ATOM 623 C C . CYS A 1 88 ? 8.193 9.819 -4.217 1.00 94.12 88 CYS A C 1
ATOM 625 O O . CYS A 1 88 ? 7.890 9.952 -3.025 1.00 94.12 88 CYS A O 1
ATOM 627 N N . PRO A 1 89 ? 7.315 10.085 -5.202 1.00 94.50 89 PRO A N 1
ATOM 628 C CA . PRO A 1 89 ? 6.012 10.696 -4.949 1.00 94.50 89 PRO A CA 1
ATOM 629 C C . PRO A 1 89 ? 5.174 9.927 -3.925 1.00 94.50 89 PRO A C 1
ATOM 631 O O . PRO A 1 89 ? 5.084 8.702 -3.973 1.00 94.50 89 PRO A O 1
ATOM 634 N N . LYS A 1 90 ? 4.525 10.647 -3.013 1.00 95.50 90 LYS A N 1
ATOM 635 C CA . LYS A 1 90 ? 3.667 10.067 -1.977 1.00 95.50 90 LYS A CA 1
ATOM 636 C C . LYS A 1 90 ? 2.210 10.344 -2.301 1.00 95.50 90 LYS A C 1
ATOM 638 O O . LYS A 1 90 ? 1.839 11.476 -2.597 1.00 95.50 90 LYS A O 1
ATOM 643 N N . ILE A 1 91 ? 1.387 9.308 -2.230 1.00 96.44 91 ILE A N 1
ATOM 644 C CA . ILE A 1 91 ? -0.052 9.400 -2.459 1.00 96.44 91 ILE A CA 1
ATOM 645 C C . ILE A 1 91 ? -0.749 9.082 -1.150 1.00 96.44 91 ILE A C 1
ATOM 647 O O . ILE A 1 91 ? -0.742 7.937 -0.702 1.00 96.44 91 ILE A O 1
ATOM 651 N N . THR A 1 92 ? -1.378 10.082 -0.551 1.00 96.88 92 THR A N 1
ATOM 652 C CA . THR A 1 92 ? -2.186 9.890 0.651 1.00 96.88 92 THR A CA 1
ATOM 653 C C . THR A 1 92 ? -3.506 9.210 0.302 1.00 96.88 92 THR A C 1
ATOM 655 O O . THR A 1 92 ? -4.163 9.555 -0.686 1.00 96.88 92 THR A O 1
ATOM 658 N N . ARG A 1 93 ? -3.899 8.233 1.116 1.00 96.25 93 ARG A N 1
ATOM 659 C CA . ARG A 1 93 ? -5.190 7.553 1.050 1.00 96.25 93 ARG A CA 1
ATOM 660 C C . ARG A 1 93 ? -5.826 7.498 2.422 1.00 96.25 93 ARG A C 1
ATOM 662 O O . ARG A 1 93 ? -5.152 7.246 3.414 1.00 96.25 93 ARG A O 1
ATOM 669 N N . THR A 1 94 ? -7.136 7.707 2.421 1.00 95.44 94 THR A N 1
ATOM 670 C CA . THR A 1 94 ? -7.976 7.679 3.611 1.00 95.44 94 THR A CA 1
ATOM 671 C C . THR A 1 94 ? -9.005 6.575 3.448 1.00 95.44 94 THR A C 1
ATOM 673 O O . THR A 1 94 ? -9.701 6.513 2.434 1.00 95.44 94 THR A O 1
ATOM 676 N N . LEU A 1 95 ? -9.090 5.707 4.447 1.00 93.81 95 LEU A N 1
ATOM 677 C CA . LEU A 1 95 ? -10.172 4.749 4.618 1.00 93.81 95 LEU A CA 1
ATOM 678 C C . LEU A 1 95 ? -11.111 5.286 5.688 1.00 93.81 95 LEU A C 1
ATOM 680 O O . LEU A 1 95 ? -10.662 5.645 6.775 1.00 93.81 95 LEU A O 1
ATOM 684 N N . THR A 1 96 ? -12.401 5.321 5.379 1.00 94.12 96 THR A N 1
ATOM 685 C CA . THR A 1 96 ? -13.445 5.779 6.290 1.00 94.12 96 THR A CA 1
ATOM 686 C C . THR A 1 96 ? -14.278 4.599 6.767 1.00 94.12 96 THR A C 1
ATOM 688 O O . THR A 1 96 ? -14.659 3.718 5.994 1.00 94.12 96 THR A O 1
ATOM 691 N N . PHE A 1 97 ? -14.579 4.593 8.059 1.00 93.56 97 PHE A N 1
ATOM 692 C CA . PHE A 1 97 ? -15.391 3.576 8.712 1.00 93.56 97 PHE A CA 1
ATOM 693 C C . PHE A 1 97 ? -16.444 4.250 9.590 1.00 93.56 97 PHE A C 1
ATOM 695 O O . PHE A 1 97 ? -16.219 5.334 10.125 1.00 93.56 97 PHE A O 1
ATOM 702 N N . GLY A 1 98 ? -17.589 3.589 9.780 1.00 95.25 98 GLY A N 1
ATOM 703 C CA . GLY A 1 98 ? -18.626 4.081 10.698 1.00 95.25 98 GLY A CA 1
ATOM 704 C C . GLY A 1 98 ? -18.209 4.032 12.175 1.00 95.25 98 GLY A C 1
ATOM 705 O O . GLY A 1 98 ? -18.733 4.779 12.993 1.00 95.25 98 GLY A O 1
ATOM 706 N N . SER A 1 99 ? -17.248 3.174 12.521 1.00 94.31 99 SER A N 1
ATOM 707 C CA . SER A 1 99 ? -16.664 3.022 13.858 1.00 94.31 99 SER A CA 1
ATOM 708 C C . SER A 1 99 ? -15.235 2.489 13.738 1.00 94.31 99 SER A C 1
ATOM 710 O O . SER A 1 99 ? -14.833 2.077 12.652 1.00 94.31 99 SER A O 1
ATOM 712 N N . ASN A 1 100 ? -14.475 2.452 14.840 1.00 94.12 100 ASN A N 1
ATOM 713 C CA . ASN A 1 100 ? -13.143 1.839 14.839 1.00 94.12 100 ASN A CA 1
ATOM 714 C C . ASN A 1 100 ? -13.238 0.379 14.338 1.00 94.12 100 ASN A C 1
ATOM 716 O O . ASN A 1 100 ? -13.941 -0.414 14.971 1.00 94.12 100 ASN A O 1
ATOM 720 N N . PRO A 1 101 ? -12.568 0.019 13.225 1.00 92.00 101 PRO A N 1
ATOM 721 C CA . PRO A 1 101 ? -12.621 -1.332 12.669 1.00 92.00 101 PRO A CA 1
ATOM 722 C C . PRO A 1 101 ? -11.779 -2.353 13.455 1.00 92.00 101 PRO A C 1
ATOM 724 O O . PRO A 1 101 ? -11.792 -3.535 13.116 1.00 92.00 101 PRO A O 1
ATOM 727 N N . GLY A 1 102 ? -11.054 -1.920 14.492 1.00 93.19 102 GLY A N 1
ATOM 728 C CA . GLY A 1 102 ? -10.069 -2.735 15.199 1.00 93.19 102 GLY A CA 1
ATOM 729 C C . GLY A 1 102 ? -8.747 -2.840 14.427 1.00 93.19 102 GLY A C 1
ATOM 730 O O . GLY A 1 102 ? -8.555 -2.119 13.442 1.00 93.19 102 GLY A O 1
ATOM 731 N N . PRO A 1 103 ? -7.827 -3.717 14.863 1.00 94.50 103 PRO A N 1
ATOM 732 C CA . PRO A 1 103 ? -6.507 -3.824 14.259 1.00 94.50 103 PRO A CA 1
ATOM 733 C C . PRO A 1 103 ? -6.579 -4.147 12.765 1.00 94.50 103 PRO A C 1
ATOM 735 O O . PRO A 1 103 ? -7.251 -5.093 12.351 1.00 94.50 103 PRO A O 1
ATOM 738 N N . LEU A 1 104 ? -5.860 -3.375 11.953 1.00 95.00 104 LEU A N 1
ATOM 739 C CA . LEU A 1 104 ? -5.797 -3.557 10.506 1.00 95.00 104 LEU A CA 1
ATOM 740 C C . LEU A 1 104 ? -4.357 -3.474 10.023 1.00 95.00 104 LEU A C 1
ATOM 742 O O . LEU A 1 104 ? -3.638 -2.514 10.309 1.00 95.00 104 LEU A O 1
ATOM 746 N N . ALA A 1 105 ? -3.964 -4.456 9.215 1.00 97.12 105 ALA A N 1
ATOM 747 C CA . ALA A 1 105 ? -2.686 -4.460 8.529 1.00 97.12 105 ALA A CA 1
ATOM 748 C C . ALA A 1 105 ? -2.856 -4.788 7.045 1.00 97.12 105 ALA A C 1
ATOM 750 O O . ALA A 1 105 ? -3.629 -5.673 6.676 1.00 97.12 105 ALA A O 1
ATOM 751 N N . ILE A 1 106 ? -2.117 -4.082 6.191 1.00 97.44 106 ILE A N 1
ATOM 752 C CA . ILE A 1 106 ? -2.043 -4.362 4.756 1.00 97.44 106 ILE A CA 1
ATOM 753 C C . ILE A 1 106 ? -1.098 -5.543 4.554 1.00 97.44 106 ILE A C 1
ATOM 755 O O . ILE A 1 106 ? 0.037 -5.529 5.031 1.00 97.44 106 ILE A O 1
ATOM 759 N N . ILE A 1 107 ? -1.559 -6.555 3.824 1.00 97.31 107 ILE A N 1
ATOM 760 C CA . ILE A 1 107 ? -0.786 -7.770 3.514 1.00 97.31 107 ILE A CA 1
ATOM 761 C C . ILE A 1 107 ? -0.447 -7.891 2.027 1.00 97.31 107 ILE A C 1
ATOM 763 O O . ILE A 1 107 ? 0.367 -8.720 1.628 1.00 97.31 107 ILE A O 1
ATOM 767 N N . GLY A 1 108 ? -1.074 -7.070 1.193 1.00 97.06 108 GLY A N 1
ATOM 768 C CA . GLY A 1 108 ? -0.922 -7.111 -0.251 1.00 97.06 108 GLY A CA 1
ATOM 769 C C . GLY A 1 108 ? -1.815 -6.089 -0.933 1.00 97.06 108 GLY A C 1
ATOM 770 O O . GLY A 1 108 ? -2.558 -5.354 -0.283 1.00 97.06 108 GLY A O 1
ATOM 771 N N . TYR A 1 109 ? -1.756 -6.049 -2.253 1.00 97.50 109 TYR A N 1
ATOM 772 C CA . TYR A 1 109 ? -2.572 -5.166 -3.075 1.00 97.50 109 TYR A CA 1
ATOM 773 C C . TYR A 1 109 ? -2.824 -5.778 -4.447 1.00 97.50 109 TYR A C 1
ATOM 775 O O . TYR A 1 109 ? -2.110 -6.676 -4.887 1.00 97.50 109 TYR A O 1
ATOM 783 N N . VAL A 1 110 ? -3.856 -5.293 -5.127 1.00 97.00 110 VAL A N 1
ATOM 784 C CA . VAL A 1 110 ? -4.114 -5.593 -6.533 1.00 97.00 110 VAL A CA 1
ATOM 785 C C . VAL A 1 110 ? -3.717 -4.374 -7.340 1.00 97.00 110 VAL A C 1
ATOM 787 O O . VAL A 1 110 ? -4.231 -3.280 -7.099 1.00 97.00 110 VAL A O 1
ATOM 790 N N . ALA A 1 111 ? -2.812 -4.559 -8.289 1.00 96.50 111 ALA A N 1
ATOM 791 C CA . ALA A 1 111 ? -2.336 -3.502 -9.159 1.00 96.50 111 ALA A CA 1
ATOM 792 C C . ALA A 1 111 ? -2.587 -3.833 -10.627 1.00 96.50 111 ALA A C 1
ATOM 794 O O . ALA A 1 111 ? -2.632 -4.997 -11.025 1.00 96.50 111 ALA A O 1
ATOM 795 N N . GLN A 1 112 ? -2.746 -2.779 -11.415 1.00 94.81 112 GLN A N 1
ATOM 796 C CA . GLN A 1 112 ? -2.866 -2.809 -12.856 1.00 94.81 112 GLN A CA 1
ATOM 797 C C . GLN A 1 112 ? -1.731 -1.993 -13.474 1.00 94.81 112 GLN A C 1
ATOM 799 O O . GLN A 1 112 ? -1.477 -0.856 -13.075 1.00 94.81 112 GLN A O 1
ATOM 804 N N . SER A 1 113 ? -1.048 -2.569 -14.450 1.00 91.94 113 SER A N 1
ATOM 805 C CA . SER A 1 113 ? -0.075 -1.863 -15.281 1.00 91.94 113 SER A CA 1
ATOM 806 C C . SER A 1 113 ? -0.764 -0.951 -16.301 1.00 91.94 113 SER A C 1
ATOM 808 O O . SER A 1 113 ? -1.941 -1.115 -16.621 1.00 91.94 113 SER A O 1
ATOM 810 N N . LEU A 1 114 ? -0.009 -0.043 -16.924 1.00 87.38 114 LEU A N 1
ATOM 811 C CA . LEU A 1 114 ? -0.539 0.801 -18.005 1.00 87.38 114 LEU A CA 1
ATOM 812 C C . LEU A 1 114 ? -1.027 0.018 -19.240 1.00 87.38 114 LEU A C 1
ATOM 814 O O . LEU A 1 114 ? -1.827 0.537 -20.011 1.00 87.38 114 LEU A O 1
ATOM 818 N N . ASN A 1 115 ? -0.576 -1.228 -19.430 1.00 86.94 115 ASN A N 1
ATOM 819 C CA . ASN A 1 115 ? -1.046 -2.103 -20.512 1.00 86.94 115 ASN A CA 1
ATOM 820 C C . ASN A 1 115 ? -2.270 -2.958 -20.125 1.00 86.94 115 ASN A C 1
ATOM 822 O O . ASN A 1 115 ? -2.673 -3.830 -20.892 1.00 86.94 115 ASN A O 1
ATOM 826 N N . GLY A 1 116 ? -2.849 -2.731 -18.941 1.00 86.50 116 GLY A N 1
ATOM 827 C CA . GLY A 1 116 ? -4.068 -3.394 -18.480 1.00 86.50 116 GLY A CA 1
ATOM 828 C C . GLY A 1 116 ? -3.856 -4.723 -17.752 1.00 86.50 116 GLY A C 1
ATOM 829 O O . GLY A 1 116 ? -4.833 -5.303 -17.277 1.00 86.50 116 GLY A O 1
ATOM 830 N N . THR A 1 117 ? -2.613 -5.195 -17.608 1.00 91.56 117 THR A N 1
ATOM 831 C CA . THR A 1 117 ? -2.301 -6.423 -16.858 1.00 91.56 117 THR A CA 1
ATOM 832 C C . THR A 1 117 ? -2.599 -6.224 -15.380 1.00 91.56 117 THR 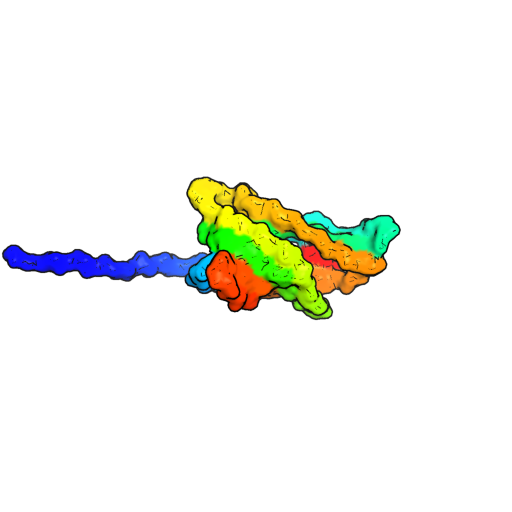A C 1
ATOM 834 O O . THR A 1 117 ? -2.074 -5.301 -14.767 1.00 91.56 117 THR A O 1
ATOM 837 N N . VAL A 1 118 ? -3.407 -7.112 -14.798 1.00 94.00 118 VAL A N 1
ATOM 838 C CA . VAL A 1 118 ? -3.766 -7.081 -13.374 1.00 94.00 118 VAL A CA 1
ATOM 839 C C . VAL A 1 118 ? -3.023 -8.176 -12.614 1.00 94.00 118 VAL A C 1
ATOM 841 O O . VAL A 1 118 ? -2.937 -9.326 -13.064 1.00 94.00 118 VAL A O 1
ATOM 844 N N . ARG A 1 119 ? -2.491 -7.824 -11.443 1.00 93.56 119 ARG A N 1
ATOM 845 C CA . ARG A 1 119 ? -1.763 -8.731 -10.552 1.00 93.56 119 ARG A CA 1
ATOM 846 C C . ARG A 1 119 ? -2.115 -8.488 -9.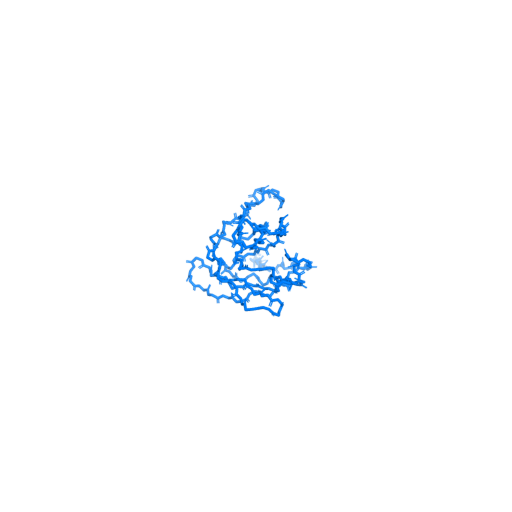099 1.00 93.56 119 ARG A C 1
ATOM 848 O O . ARG A 1 119 ? -2.342 -7.356 -8.683 1.00 93.56 119 ARG A O 1
ATOM 855 N N . VAL A 1 120 ? -2.087 -9.569 -8.329 1.00 95.25 120 VAL A N 1
ATOM 856 C CA . VAL A 1 120 ? -2.067 -9.515 -6.869 1.00 95.25 120 VAL A CA 1
ATOM 857 C C . VAL A 1 120 ? -0.610 -9.540 -6.426 1.00 95.25 120 VAL A C 1
ATOM 859 O O . VAL A 1 120 ? 0.132 -10.448 -6.795 1.00 95.25 120 VAL A O 1
ATOM 862 N N . VAL A 1 121 ? -0.208 -8.550 -5.639 1.00 94.38 121 VAL A N 1
ATOM 863 C CA . VAL A 1 121 ? 1.123 -8.436 -5.048 1.00 94.38 121 VAL A CA 1
ATOM 864 C C . VAL A 1 121 ? 1.002 -8.672 -3.549 1.00 94.38 121 VAL A C 1
ATOM 866 O O . VAL A 1 121 ? 0.292 -7.943 -2.858 1.00 94.38 121 VAL A O 1
ATOM 869 N N . ASN A 1 122 ? 1.705 -9.681 -3.041 1.00 94.62 122 ASN A N 1
ATOM 870 C CA . ASN A 1 122 ? 1.813 -9.929 -1.606 1.00 94.62 122 ASN A CA 1
ATOM 871 C C . ASN A 1 122 ? 3.003 -9.155 -1.043 1.00 94.62 122 ASN A C 1
ATOM 873 O O . ASN A 1 122 ? 4.089 -9.160 -1.627 1.00 94.62 122 ASN A O 1
ATOM 877 N N . LEU A 1 123 ? 2.804 -8.493 0.094 1.00 92.94 123 LEU A N 1
ATOM 878 C CA . LEU A 1 123 ? 3.886 -7.803 0.781 1.00 92.94 123 LEU A CA 1
ATOM 879 C C . LEU A 1 123 ? 4.781 -8.818 1.510 1.00 92.94 123 LEU A C 1
ATOM 881 O O . LEU A 1 123 ? 4.282 -9.821 2.020 1.00 92.94 123 LEU A O 1
ATOM 885 N N . PRO A 1 124 ? 6.098 -8.560 1.610 1.00 87.44 124 PRO A N 1
ATOM 886 C CA . PRO A 1 124 ? 7.013 -9.432 2.349 1.00 87.44 124 PRO A CA 1
ATOM 887 C C . PRO A 1 124 ? 6.747 -9.435 3.864 1.00 87.44 124 PRO A C 1
ATOM 889 O O . PRO A 1 124 ? 7.215 -10.325 4.566 1.00 87.44 124 PRO A O 1
ATOM 892 N N . GLY A 1 125 ? 6.003 -8.448 4.367 1.00 90.56 125 GLY A N 1
ATOM 893 C CA . GLY A 1 125 ? 5.557 -8.347 5.749 1.00 90.56 125 GLY A CA 1
ATOM 894 C C . GLY A 1 125 ? 4.268 -7.535 5.837 1.00 90.56 125 GLY A C 1
ATOM 895 O O . GLY A 1 125 ? 3.936 -6.783 4.919 1.00 90.56 125 GLY A O 1
ATOM 896 N N . GLN A 1 126 ? 3.537 -7.703 6.937 1.00 93.94 126 GLN A N 1
ATOM 897 C CA . GLN A 1 126 ? 2.314 -6.942 7.179 1.00 93.94 126 GLN A CA 1
ATOM 898 C C . GLN A 1 126 ? 2.655 -5.494 7.546 1.00 93.94 126 GLN A C 1
ATOM 900 O O . GLN A 1 126 ? 3.581 -5.251 8.321 1.00 93.94 126 GLN A O 1
ATOM 905 N N . VAL A 1 127 ? 1.892 -4.537 7.021 1.00 96.31 127 VAL A N 1
ATOM 906 C CA . VAL A 1 127 ? 2.014 -3.116 7.377 1.00 96.31 127 VAL A CA 1
ATOM 907 C C . VAL A 1 127 ? 0.822 -2.727 8.238 1.00 96.31 127 VAL A C 1
ATOM 909 O O . VAL A 1 127 ? -0.279 -2.565 7.718 1.00 96.31 127 VAL A O 1
ATOM 912 N N . ILE A 1 128 ? 1.036 -2.597 9.548 1.00 96.31 128 ILE A N 1
ATOM 913 C CA . ILE A 1 128 ? -0.004 -2.202 10.508 1.00 96.31 128 ILE A CA 1
ATOM 914 C C . ILE A 1 128 ? -0.394 -0.747 10.242 1.00 96.31 128 ILE A C 1
ATOM 916 O O . ILE A 1 128 ? 0.442 0.140 10.373 1.00 96.31 128 ILE A O 1
ATOM 920 N N . ILE A 1 129 ? -1.653 -0.508 9.875 1.00 95.88 129 ILE A N 1
ATOM 921 C CA . ILE A 1 129 ? -2.210 0.831 9.613 1.00 95.88 129 ILE A CA 1
ATOM 922 C C . ILE A 1 129 ? -3.188 1.285 10.703 1.00 95.88 129 ILE A C 1
ATOM 924 O O . ILE A 1 129 ? -3.464 2.475 10.807 1.00 95.88 129 ILE A O 1
ATOM 928 N N . ASN A 1 130 ? -3.681 0.353 11.520 1.00 95.31 130 ASN A N 1
ATOM 929 C CA . ASN A 1 130 ? -4.436 0.624 12.738 1.00 95.31 130 ASN A CA 1
ATOM 930 C C . ASN A 1 130 ? -4.019 -0.398 13.809 1.00 95.31 130 ASN A C 1
ATOM 932 O O . ASN A 1 130 ? -4.199 -1.592 13.552 1.00 95.31 130 ASN A O 1
ATOM 936 N N . PRO A 1 131 ? -3.401 0.026 14.924 1.00 89.62 131 PRO A N 1
ATOM 937 C CA . PRO A 1 131 ? -2.959 -0.872 15.990 1.00 89.62 131 PRO A CA 1
ATOM 938 C C . PRO A 1 131 ? -4.106 -1.401 16.864 1.00 89.62 131 PRO A C 1
ATOM 940 O O . PRO A 1 131 ? -5.166 -0.742 16.956 1.00 89.62 131 PRO A O 1
#

pLDDT: mean 84.75, std 19.58, range [31.48, 97.5]

Radius of gyration: 18.52 Å; chains: 1; bounding box: 60×28×54 Å

Sequence (131 aa):
MRKLVLPVLAIVLGGCSNFVADIGIPSVRFNPVSAGPTSSGYEIVFEIQPYLGSPSGMILQVNFSGAPPASIGASVPECLPPTAPGDCPKITRTLTFGSNPGPLAIIGYVAQSLNGTVRVVNLPGQVIINP